Protein AF-A0A6B3NIJ5-F1 (afdb_monomer_lite)

InterPro domains:
  IPR006924 Small ribosomal subunit protein cS23-like [PF04839] (1-25)
  IPR038447 PSRP-3/Ycf65 superfamily [G3DSA:3.30.390.140] (1-46)

Secondary structure (DSSP, 8-state):
--S-HHHHHHHHHHHHHHHHHHHHHTTS--HHHHHHH-TTS------

pLDDT: mean 89.65, std 9.63, range [56.69, 97.94]

Sequence (47 aa):
HWIAESDRIDILNKATEVINYWQEEGRNRPMSEAQAKFPEVGFTGSS

Foldseek 3Di:
DPDDPVRVVVVVVLVVVLVVCCVVPNPDDDVVVVCVVCVVDDDDDDD

Radius of gyration: 12.8 Å; chains: 1; bounding box: 29×20×34 Å

Structure (mmCIF, N/CA/C/O backbone):
data_AF-A0A6B3NIJ5-F1
#
_entry.id   AF-A0A6B3NIJ5-F1
#
loop_
_atom_site.group_PDB
_atom_site.id
_atom_site.type_symbol
_atom_site.label_atom_id
_atom_site.label_alt_id
_atom_site.label_comp_id
_atom_site.label_asym_id
_atom_site.label_entity_id
_atom_site.label_seq_id
_atom_site.pdbx_PDB_ins_code
_atom_site.Cartn_x
_atom_site.Cartn_y
_atom_site.Cartn_z
_atom_site.occupancy
_atom_site.B_iso_or_equiv
_atom_site.auth_seq_id
_atom_site.auth_comp_id
_atom_site.auth_asym_id
_atom_site.auth_atom_id
_atom_site.pdbx_PDB_model_num
ATOM 1 N N . HIS A 1 1 ? 20.052 -6.828 -14.452 1.00 71.88 1 HIS A N 1
ATOM 2 C CA . HIS A 1 1 ? 19.058 -6.394 -13.449 1.00 71.88 1 HIS A CA 1
ATOM 3 C C . HIS A 1 1 ? 17.919 -7.398 -13.447 1.00 71.88 1 HIS A C 1
ATOM 5 O O . HIS A 1 1 ? 17.481 -7.759 -14.527 1.00 71.88 1 HIS A O 1
ATOM 11 N N . TRP A 1 2 ? 17.528 -7.916 -12.279 1.00 93.25 2 TRP A N 1
ATOM 12 C CA . TRP A 1 2 ? 16.546 -9.007 -12.159 1.00 93.25 2 TRP A CA 1
ATOM 13 C C . TRP A 1 2 ? 15.094 -8.521 -12.015 1.00 93.25 2 TRP A C 1
ATOM 15 O O . TRP A 1 2 ? 14.178 -9.300 -12.238 1.00 93.25 2 TRP A O 1
ATOM 25 N N . ILE A 1 3 ? 14.901 -7.242 -11.678 1.00 92.38 3 ILE A N 1
ATOM 26 C CA . ILE A 1 3 ? 13.597 -6.567 -11.621 1.00 92.38 3 ILE A CA 1
ATOM 27 C C . ILE A 1 3 ? 13.529 -5.583 -12.790 1.00 92.38 3 ILE A C 1
ATOM 29 O O . ILE A 1 3 ? 14.501 -4.848 -13.016 1.00 92.38 3 ILE A O 1
ATOM 33 N N . ALA A 1 4 ? 12.410 -5.564 -13.514 1.00 97.31 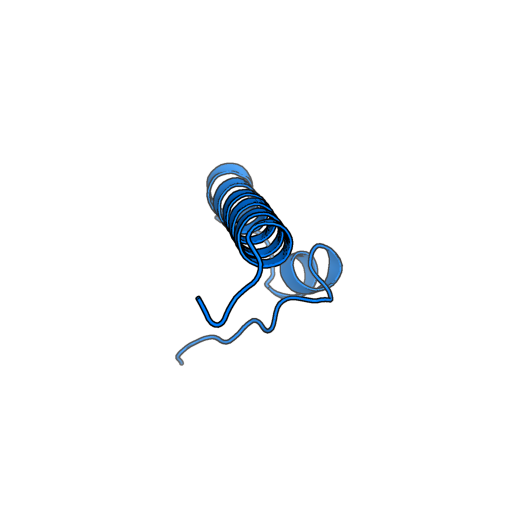4 ALA A N 1
ATOM 34 C CA . ALA A 1 4 ? 12.159 -4.542 -14.520 1.00 97.31 4 ALA A CA 1
ATOM 35 C C . ALA A 1 4 ? 11.973 -3.167 -13.858 1.00 97.31 4 ALA A C 1
ATOM 37 O O . ALA A 1 4 ? 11.525 -3.045 -12.719 1.00 97.31 4 ALA A O 1
ATOM 38 N N . GLU A 1 5 ? 12.333 -2.101 -14.567 1.00 97.00 5 GLU A N 1
ATOM 39 C CA . GLU A 1 5 ? 12.188 -0.745 -14.033 1.00 97.00 5 GLU A CA 1
ATOM 40 C C . GLU A 1 5 ? 10.726 -0.381 -13.745 1.00 97.00 5 GLU A C 1
ATOM 42 O O . GLU A 1 5 ? 10.462 0.249 -12.721 1.00 97.00 5 GLU A O 1
ATOM 47 N N . SER A 1 6 ? 9.796 -0.839 -14.588 1.00 97.19 6 SER A N 1
ATOM 48 C CA . SER A 1 6 ? 8.350 -0.712 -14.371 1.00 97.19 6 SER A CA 1
ATOM 49 C C . SER A 1 6 ? 7.936 -1.297 -13.026 1.00 97.19 6 SER A C 1
ATOM 51 O O . SER A 1 6 ? 7.379 -0.590 -12.196 1.00 97.19 6 SER A O 1
ATOM 53 N N . ASP A 1 7 ? 8.317 -2.546 -12.763 1.00 96.94 7 ASP A N 1
ATOM 54 C CA . ASP A 1 7 ? 7.883 -3.273 -11.568 1.00 96.94 7 ASP A CA 1
ATOM 55 C C . ASP A 1 7 ? 8.429 -2.607 -10.301 1.00 96.94 7 ASP A C 1
ATOM 57 O O . ASP A 1 7 ? 7.757 -2.522 -9.274 1.00 96.94 7 ASP A O 1
ATOM 61 N N . ARG A 1 8 ? 9.655 -2.072 -10.378 1.00 96.69 8 ARG A N 1
ATOM 62 C CA . ARG A 1 8 ? 10.247 -1.283 -9.295 1.00 96.69 8 ARG A CA 1
ATOM 63 C C . ARG A 1 8 ? 9.436 -0.017 -9.026 1.00 96.69 8 ARG A C 1
ATOM 65 O O . ARG A 1 8 ? 9.190 0.298 -7.865 1.00 96.69 8 ARG A O 1
ATOM 72 N N . ILE A 1 9 ? 9.081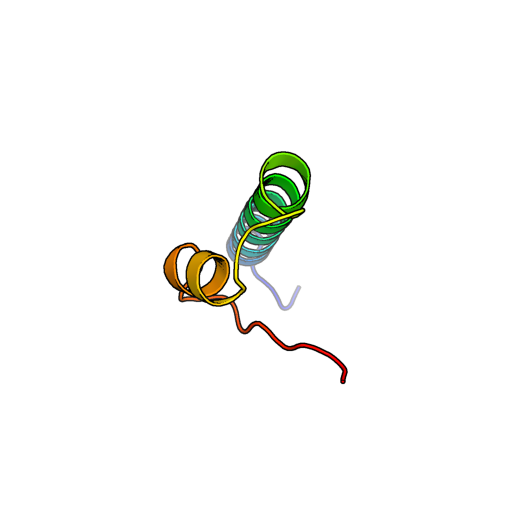 0.727 -10.071 1.00 97.31 9 ILE A N 1
ATOM 73 C CA . ILE A 1 9 ? 8.308 1.969 -9.947 1.00 97.31 9 ILE A CA 1
ATOM 74 C C . ILE A 1 9 ? 6.929 1.667 -9.352 1.00 97.31 9 ILE A C 1
ATOM 76 O O . ILE A 1 9 ? 6.517 2.344 -8.412 1.00 97.31 9 ILE A O 1
ATOM 80 N N . ASP A 1 10 ? 6.265 0.614 -9.822 1.00 96.88 10 ASP A N 1
ATOM 81 C CA . ASP A 1 10 ? 4.929 0.230 -9.367 1.00 96.88 10 ASP A CA 1
ATOM 82 C C . ASP A 1 10 ? 4.915 -0.146 -7.878 1.00 96.88 10 ASP A C 1
ATOM 84 O O . ASP A 1 10 ? 4.079 0.347 -7.115 1.00 96.88 10 ASP A O 1
ATOM 88 N N . ILE A 1 11 ? 5.889 -0.946 -7.430 1.00 96.62 11 ILE A N 1
ATOM 89 C CA . ILE A 1 11 ? 6.026 -1.318 -6.013 1.00 96.62 11 ILE A CA 1
ATOM 90 C C . ILE A 1 11 ? 6.299 -0.085 -5.142 1.00 96.62 11 ILE A C 1
ATOM 92 O O . I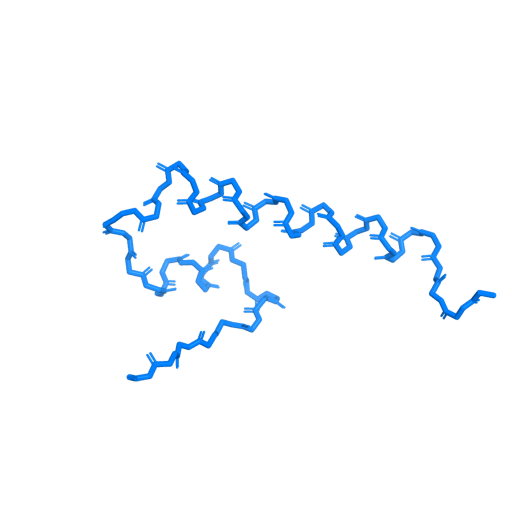LE A 1 11 ? 5.725 0.044 -4.059 1.00 96.62 11 ILE A O 1
ATOM 96 N N . LEU A 1 12 ? 7.159 0.832 -5.597 1.00 97.94 12 LEU A N 1
ATOM 97 C CA . LEU A 1 12 ? 7.494 2.041 -4.841 1.00 97.94 12 LEU A CA 1
ATOM 98 C C . LEU A 1 12 ? 6.298 2.985 -4.720 1.00 97.94 12 LEU A C 1
ATOM 100 O O . LEU A 1 12 ? 6.026 3.467 -3.623 1.00 97.94 12 LEU A O 1
ATOM 104 N N . ASN A 1 13 ? 5.550 3.192 -5.803 1.00 97.75 13 ASN A N 1
ATOM 105 C CA . ASN A 1 13 ? 4.340 4.010 -5.780 1.00 97.75 13 ASN A CA 1
ATOM 106 C C . ASN A 1 13 ? 3.309 3.435 -4.802 1.00 97.75 13 ASN A C 1
ATOM 108 O O . ASN A 1 13 ? 2.774 4.166 -3.967 1.00 97.75 13 ASN A O 1
ATOM 112 N N . LYS A 1 14 ? 3.099 2.111 -4.825 1.00 96.94 14 LYS A N 1
ATOM 113 C CA . LYS A 1 14 ? 2.194 1.438 -3.887 1.00 96.94 14 LYS A CA 1
ATOM 114 C C . LYS A 1 14 ? 2.641 1.603 -2.434 1.00 96.94 14 LYS A C 1
ATOM 116 O O . LYS A 1 14 ? 1.826 1.903 -1.565 1.00 96.94 14 LYS A O 1
ATOM 121 N N . ALA A 1 15 ? 3.937 1.454 -2.163 1.00 97.25 15 ALA A N 1
ATOM 122 C CA . ALA A 1 15 ? 4.490 1.689 -0.833 1.00 97.25 15 ALA A CA 1
ATOM 123 C C . ALA A 1 15 ? 4.276 3.143 -0.374 1.00 97.25 15 ALA A C 1
ATOM 125 O O . ALA A 1 15 ? 3.906 3.372 0.778 1.00 97.25 15 ALA A O 1
ATOM 126 N N . THR A 1 16 ? 4.447 4.122 -1.268 1.00 97.50 16 THR A N 1
ATOM 127 C CA . THR A 1 16 ? 4.174 5.537 -0.980 1.00 97.50 16 THR A CA 1
ATOM 128 C C . THR A 1 16 ? 2.704 5.774 -0.627 1.00 97.50 16 THR A C 1
ATOM 130 O O . THR A 1 16 ? 2.429 6.467 0.350 1.00 97.50 16 THR A O 1
ATOM 133 N N . GLU A 1 17 ? 1.757 5.162 -1.342 1.00 95.75 17 GLU A N 1
ATOM 134 C CA . GLU A 1 17 ? 0.327 5.254 -1.008 1.00 95.75 17 GLU A CA 1
ATOM 135 C C . GLU A 1 17 ? 0.021 4.713 0.397 1.00 95.75 17 GLU A C 1
ATOM 137 O O . GLU A 1 17 ? -0.710 5.350 1.158 1.00 95.75 17 GLU A O 1
ATOM 142 N N . VAL A 1 18 ? 0.603 3.565 0.762 1.00 94.12 18 VAL A N 1
ATOM 143 C CA . VAL A 1 18 ? 0.419 2.955 2.090 1.00 94.12 18 VAL A CA 1
ATOM 144 C C . VAL A 1 18 ? 1.000 3.845 3.194 1.00 94.12 18 VAL A C 1
ATOM 146 O O . VAL A 1 18 ? 0.370 4.019 4.238 1.00 94.12 18 VAL A O 1
ATOM 149 N N . ILE A 1 19 ? 2.172 4.447 2.967 1.00 94.31 19 ILE A N 1
ATOM 150 C CA . ILE A 1 19 ? 2.791 5.392 3.910 1.00 94.31 19 ILE A CA 1
ATOM 151 C C . ILE A 1 19 ? 1.895 6.617 4.107 1.00 94.31 19 ILE A C 1
ATOM 153 O O . ILE A 1 19 ? 1.599 6.969 5.250 1.00 94.31 19 ILE A O 1
ATOM 157 N N . ASN A 1 20 ? 1.434 7.232 3.016 1.00 94.19 20 ASN A N 1
ATOM 158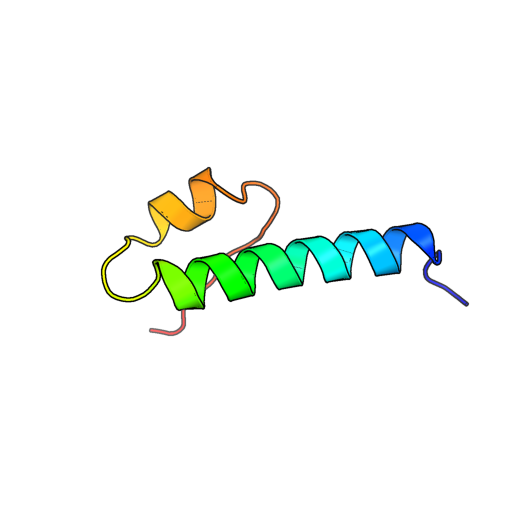 C CA . ASN A 1 20 ? 0.586 8.423 3.072 1.00 94.19 20 ASN A CA 1
ATOM 159 C C . ASN A 1 20 ? -0.723 8.131 3.811 1.00 94.19 20 ASN A C 1
ATOM 161 O O . ASN A 1 20 ? -1.096 8.871 4.719 1.00 94.19 20 ASN A O 1
ATOM 165 N N . TYR A 1 21 ? -1.364 6.997 3.507 1.00 92.19 21 TYR A N 1
ATOM 166 C CA . TYR A 1 21 ? -2.554 6.539 4.223 1.00 92.19 21 TYR A CA 1
ATOM 167 C C . TYR A 1 21 ? -2.320 6.467 5.737 1.00 92.19 21 TYR A C 1
ATOM 169 O O . TYR A 1 21 ? -3.158 6.910 6.520 1.00 92.19 21 TYR A O 1
ATOM 177 N N . TRP A 1 22 ? -1.168 5.958 6.176 1.00 89.62 22 TRP A N 1
ATOM 178 C CA . TRP A 1 22 ? -0.876 5.836 7.604 1.00 89.62 22 TRP A CA 1
ATOM 179 C C . TRP A 1 22 ? -0.501 7.156 8.276 1.00 89.62 22 TRP A C 1
ATOM 181 O O . TRP A 1 22 ? -0.828 7.359 9.446 1.00 89.62 22 TRP A O 1
ATOM 191 N N . GLN A 1 23 ? 0.128 8.076 7.547 1.00 89.69 23 GLN A N 1
ATOM 192 C CA . GLN A 1 23 ? 0.421 9.417 8.050 1.00 89.69 23 GLN A CA 1
ATOM 193 C C . GLN A 1 23 ? -0.841 10.273 8.206 1.00 89.69 23 GLN A C 1
ATOM 195 O O . GLN A 1 23 ? -0.968 10.988 9.199 1.00 89.69 23 GLN A O 1
ATOM 200 N N . GLU A 1 24 ? -1.768 10.190 7.253 1.00 88.00 24 GLU A N 1
ATOM 201 C CA . GLU A 1 24 ? -2.983 11.009 7.228 1.00 88.00 24 GLU A CA 1
ATOM 202 C C . GLU A 1 24 ? -4.113 10.410 8.077 1.00 88.00 24 GLU A C 1
ATOM 204 O O . GLU A 1 24 ? -4.800 11.128 8.804 1.00 88.00 24 GLU A O 1
ATOM 209 N N . GLU A 1 25 ? -4.308 9.089 8.012 1.00 77.88 25 GLU A N 1
ATOM 210 C CA . GLU A 1 25 ? -5.493 8.413 8.554 1.00 77.88 25 GLU A CA 1
ATOM 211 C C . GLU A 1 25 ? -5.165 7.490 9.758 1.00 77.88 25 GLU A C 1
ATOM 213 O O . GLU A 1 25 ? -6.055 7.126 10.526 1.00 77.88 25 GLU A O 1
ATOM 218 N N . GLY A 1 26 ? -3.897 7.132 9.998 1.00 64.56 26 GLY A N 1
ATOM 219 C CA . GLY A 1 26 ? -3.521 5.925 10.757 1.00 64.56 26 GLY A CA 1
ATOM 220 C C . GLY A 1 26 ? -3.789 5.881 12.268 1.00 64.56 26 GLY A C 1
ATOM 221 O O . GLY A 1 26 ? -3.721 4.808 12.862 1.00 64.56 26 GLY A O 1
ATOM 222 N N . ARG A 1 27 ? -4.114 6.996 12.938 1.00 67.50 27 ARG A N 1
ATOM 223 C CA . ARG A 1 27 ? -4.221 7.004 14.415 1.00 67.50 27 ARG A CA 1
ATOM 224 C C . ARG A 1 27 ? -5.461 6.308 14.983 1.00 67.50 27 ARG A C 1
ATOM 226 O O . ARG A 1 27 ? -5.418 5.911 16.139 1.00 67.50 27 ARG A O 1
ATOM 233 N N . ASN A 1 28 ? -6.539 6.174 14.208 1.00 72.88 28 ASN A N 1
ATOM 234 C CA . ASN A 1 28 ? -7.826 5.651 14.696 1.00 72.88 28 ASN A CA 1
ATOM 235 C C . ASN A 1 28 ? -8.528 4.704 13.710 1.00 72.88 28 ASN A C 1
ATOM 237 O O . ASN A 1 28 ? -9.711 4.414 13.888 1.00 72.88 28 ASN A O 1
ATOM 241 N N . ARG A 1 29 ? -7.843 4.247 12.656 1.00 81.88 29 ARG A N 1
ATOM 242 C CA . ARG A 1 29 ? -8.465 3.391 11.642 1.00 81.88 29 ARG A CA 1
ATOM 243 C C . ARG A 1 29 ? -8.158 1.918 11.889 1.00 81.88 29 ARG A C 1
ATOM 245 O O . ARG A 1 29 ? -6.995 1.568 12.095 1.00 81.88 29 ARG A O 1
ATOM 252 N N . PRO A 1 30 ? -9.178 1.044 11.884 1.00 88.12 30 PRO A N 1
ATOM 253 C CA . PRO A 1 30 ? -8.972 -0.381 12.054 1.00 88.12 30 PRO A CA 1
ATOM 254 C C . PRO A 1 30 ? -8.189 -0.955 10.870 1.00 88.12 30 PRO A C 1
ATOM 256 O O . PRO A 1 30 ? -8.309 -0.505 9.730 1.00 88.12 30 PRO A O 1
ATOM 259 N N . MET A 1 31 ? -7.418 -2.008 11.139 1.00 88.25 31 MET A N 1
ATOM 260 C CA . MET A 1 31 ? -6.597 -2.678 10.126 1.00 88.25 31 MET A CA 1
ATOM 261 C C . MET A 1 31 ? -7.415 -3.188 8.930 1.00 88.25 31 MET A C 1
ATOM 263 O O . MET A 1 31 ? -6.926 -3.210 7.803 1.00 88.25 31 MET A O 1
ATOM 267 N N . SER A 1 32 ? -8.679 -3.548 9.164 1.00 90.62 32 SER A N 1
ATOM 268 C CA . SER A 1 32 ? -9.620 -3.984 8.132 1.00 90.62 32 SER A CA 1
ATOM 269 C C . SER A 1 32 ? -9.875 -2.921 7.060 1.00 90.62 32 SER A C 1
ATOM 271 O O . SER A 1 32 ? -10.052 -3.269 5.896 1.00 90.62 32 SER A O 1
ATOM 273 N N . GLU A 1 33 ? -9.855 -1.632 7.413 1.00 91.50 33 GLU A N 1
ATOM 274 C CA . GLU A 1 33 ? -9.987 -0.551 6.429 1.00 91.50 33 GLU A CA 1
ATOM 275 C C . GLU A 1 33 ? -8.741 -0.435 5.545 1.00 91.50 33 GLU A C 1
ATOM 277 O O . GLU A 1 33 ? -8.860 -0.240 4.337 1.00 91.50 33 GLU A O 1
ATOM 282 N N . ALA A 1 34 ? -7.550 -0.636 6.121 1.00 90.94 34 ALA A N 1
ATOM 283 C CA . ALA A 1 34 ? -6.303 -0.666 5.359 1.00 90.94 34 ALA A CA 1
ATOM 284 C C . ALA A 1 34 ? -6.291 -1.840 4.365 1.00 90.94 34 ALA A C 1
ATOM 286 O O . ALA A 1 34 ? -5.970 -1.662 3.193 1.00 90.94 34 ALA A O 1
ATOM 287 N N . GLN A 1 35 ? -6.714 -3.026 4.814 1.00 92.81 35 GLN A N 1
ATOM 288 C CA . GLN A 1 35 ? -6.823 -4.222 3.972 1.00 92.81 35 GLN A CA 1
ATOM 289 C C . GLN A 1 35 ? -7.840 -4.048 2.836 1.00 92.81 35 GLN A C 1
ATOM 291 O O . GLN A 1 35 ? -7.594 -4.504 1.724 1.00 92.81 35 GLN A O 1
ATOM 296 N N . ALA A 1 36 ? -8.963 -3.367 3.085 1.00 93.44 36 ALA A N 1
ATOM 297 C CA . ALA A 1 36 ? -9.948 -3.072 2.046 1.00 93.44 36 ALA A CA 1
ATOM 298 C C . ALA A 1 36 ? -9.427 -2.064 1.003 1.00 93.44 36 ALA A C 1
ATOM 300 O O . ALA A 1 36 ? -9.773 -2.171 -0.172 1.00 93.44 36 ALA A O 1
ATOM 301 N N . LYS A 1 37 ? -8.600 -1.095 1.423 1.00 93.00 37 LYS A N 1
ATOM 302 C CA . LYS A 1 37 ? -8.004 -0.074 0.542 1.00 93.00 37 LYS A CA 1
ATOM 303 C C . LYS A 1 37 ? -6.833 -0.615 -0.287 1.00 93.00 37 LYS A C 1
ATOM 305 O O . LYS A 1 37 ? -6.646 -0.167 -1.414 1.00 93.00 37 LYS A O 1
ATOM 310 N N . PHE A 1 38 ? -6.082 -1.574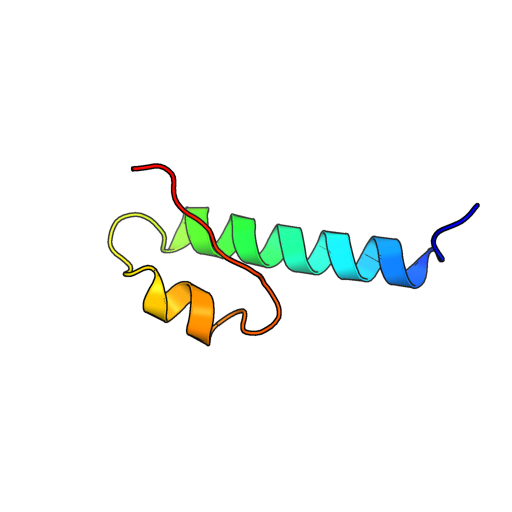 0.253 1.00 94.38 38 PHE A N 1
ATOM 311 C CA . PHE A 1 38 ? -4.910 -2.180 -0.386 1.00 94.38 38 PHE A CA 1
ATOM 312 C C . PHE A 1 38 ? -5.018 -3.719 -0.395 1.00 94.38 38 PHE A C 1
ATOM 314 O O . PHE A 1 38 ? -4.273 -4.389 0.327 1.00 94.38 38 PHE A O 1
ATOM 321 N N . PRO A 1 39 ? -5.949 -4.304 -1.175 1.00 94.94 39 PRO A N 1
ATOM 322 C CA . PRO A 1 39 ? -6.197 -5.751 -1.191 1.00 94.94 39 PRO A CA 1
ATOM 323 C C . PRO A 1 39 ? -4.993 -6.590 -1.654 1.00 94.94 39 PRO A C 1
ATOM 325 O O . PRO A 1 39 ? -4.896 -7.772 -1.334 1.00 94.94 39 PRO A O 1
ATOM 328 N N . GLU A 1 40 ? -4.069 -5.988 -2.397 1.00 94.00 40 GLU A N 1
ATOM 329 C CA . GLU A 1 40 ? -2.820 -6.581 -2.872 1.00 94.00 40 GLU A CA 1
ATOM 330 C C . GLU A 1 40 ? -1.687 -6.562 -1.830 1.00 94.00 40 GLU A C 1
ATOM 332 O O . GLU A 1 40 ? -0.646 -7.186 -2.040 1.00 94.00 40 GLU A O 1
ATOM 337 N N . VAL A 1 41 ? -1.868 -5.856 -0.707 1.00 93.69 41 VAL A N 1
ATOM 338 C CA . VAL A 1 41 ? -0.853 -5.702 0.341 1.00 93.69 41 VAL A CA 1
ATOM 339 C C . VAL A 1 41 ? -1.141 -6.651 1.504 1.00 93.69 41 VAL A C 1
ATOM 341 O O . VAL A 1 41 ? -2.162 -6.567 2.186 1.00 93.69 41 VAL A O 1
ATOM 344 N N . GLY A 1 42 ? -0.193 -7.549 1.773 1.00 93.00 42 GLY A N 1
ATOM 345 C CA . GLY A 1 42 ? -0.226 -8.422 2.944 1.00 93.00 42 GLY A CA 1
ATOM 346 C C . GLY A 1 42 ? 0.131 -7.656 4.216 1.00 93.00 42 GLY A C 1
ATOM 347 O O . GLY A 1 42 ? 1.299 -7.372 4.467 1.00 93.00 42 GLY A O 1
ATOM 348 N N . PHE A 1 43 ? -0.868 -7.343 5.036 1.00 90.19 43 PHE A N 1
ATOM 349 C CA . PHE A 1 43 ? -0.668 -6.687 6.325 1.00 90.19 43 PHE A CA 1
ATOM 350 C C . PHE A 1 43 ? -0.48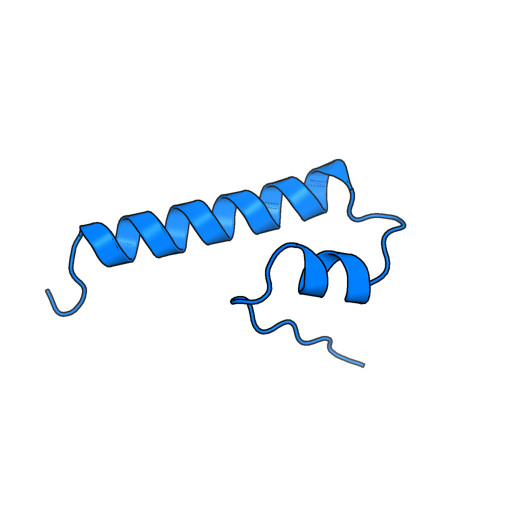6 -7.696 7.467 1.00 90.19 43 PHE A C 1
ATOM 352 O O . PHE A 1 43 ? -1.291 -8.613 7.628 1.00 90.19 43 PHE A O 1
ATOM 359 N N . THR A 1 44 ? 0.528 -7.486 8.308 1.00 89.50 44 THR A N 1
ATOM 360 C CA . THR A 1 44 ? 0.823 -8.314 9.491 1.00 89.50 44 THR A CA 1
ATOM 361 C C . THR A 1 44 ? 1.135 -7.433 10.699 1.00 89.50 44 THR A C 1
ATOM 363 O O . THR A 1 44 ? 1.781 -6.399 10.541 1.00 89.50 44 THR A O 1
ATOM 366 N N . GLY A 1 45 ? 0.719 -7.843 11.899 1.00 83.12 45 GLY A N 1
ATOM 367 C CA . GLY A 1 45 ? 1.038 -7.157 13.155 1.00 83.12 45 GLY A CA 1
ATOM 368 C C . GLY A 1 45 ? 1.809 -8.061 14.112 1.00 83.12 45 GLY A C 1
ATOM 369 O O . GLY A 1 45 ? 1.575 -9.268 14.148 1.00 83.12 45 GLY A O 1
ATOM 370 N N . SER A 1 46 ? 2.712 -7.474 14.892 1.00 72.12 46 SER A N 1
ATOM 371 C CA . SER A 1 46 ? 3.346 -8.145 16.031 1.00 72.12 46 SER A CA 1
ATOM 372 C C . SER A 1 46 ? 2.439 -7.996 17.255 1.00 72.12 46 SER A C 1
ATOM 374 O O . SER A 1 46 ? 1.955 -6.893 17.509 1.00 72.12 46 SER A O 1
ATOM 376 N N . SER A 1 47 ? 2.174 -9.101 17.960 1.00 56.69 47 SER A N 1
ATOM 377 C CA . SER A 1 47 ? 1.458 -9.099 19.250 1.00 56.69 47 SER A CA 1
ATOM 378 C C . SER A 1 47 ? 2.300 -8.504 20.373 1.00 56.69 47 SER A C 1
ATOM 380 O O . SER A 1 47 ? 3.543 -8.637 20.297 1.00 56.69 47 SER A O 1
#

Organism: NCBI:txid2607765